Protein AF-A0A3C0GEP3-F1 (afdb_monomer)

Mean predicted aligned error: 6.8 Å

pLDDT: mean 82.11, std 10.71, range [42.28, 92.44]

Structure (mmCIF, N/CA/C/O backbone):
data_AF-A0A3C0GEP3-F1
#
_entry.id   AF-A0A3C0GEP3-F1
#
loop_
_atom_site.group_PDB
_atom_site.id
_atom_site.type_symbol
_atom_site.label_atom_id
_atom_site.label_alt_id
_atom_site.label_comp_id
_atom_site.label_asym_id
_atom_site.label_entity_id
_atom_site.label_seq_id
_atom_site.pdbx_PDB_ins_code
_atom_site.Cartn_x
_atom_site.Cartn_y
_atom_site.Cartn_z
_atom_site.occupancy
_atom_site.B_iso_or_equiv
_atom_site.auth_seq_id
_atom_site.auth_comp_id
_atom_site.auth_asym_id
_atom_site.auth_atom_id
_atom_site.pdbx_PDB_model_num
ATOM 1 N N . MET A 1 1 ? -18.956 12.389 15.949 1.00 42.28 1 MET A N 1
ATOM 2 C CA . MET A 1 1 ? -18.074 12.319 14.764 1.00 42.28 1 MET A CA 1
ATOM 3 C C . MET A 1 1 ? -17.324 10.997 14.810 1.00 42.28 1 MET A C 1
ATOM 5 O O . MET A 1 1 ? -16.637 10.760 15.799 1.00 42.28 1 MET A O 1
ATOM 9 N N . GLU A 1 2 ? -17.514 10.107 13.828 1.00 55.94 2 GLU A N 1
ATOM 10 C CA . GLU A 1 2 ? -16.732 8.864 13.735 1.00 55.94 2 GLU A CA 1
ATOM 11 C C . GLU A 1 2 ? -15.240 9.222 13.750 1.00 55.94 2 GLU A C 1
ATOM 13 O O . GLU A 1 2 ? -14.776 10.007 12.928 1.00 55.94 2 GLU A O 1
ATOM 18 N N . LYS A 1 3 ? -14.484 8.699 14.720 1.00 61.03 3 LYS A N 1
ATOM 19 C CA . LYS A 1 3 ? -13.032 8.886 14.765 1.00 61.03 3 LYS A CA 1
ATOM 20 C C . LYS A 1 3 ? -12.457 8.238 13.505 1.00 61.03 3 LYS A C 1
ATOM 22 O O . LYS A 1 3 ? -12.448 7.013 13.411 1.00 61.03 3 LYS A O 1
ATOM 27 N N . ASN A 1 4 ? -12.002 9.053 12.553 1.00 64.94 4 ASN A N 1
ATOM 28 C CA . ASN A 1 4 ? -11.289 8.580 11.371 1.00 64.94 4 ASN A CA 1
ATOM 29 C C . ASN A 1 4 ? -10.170 7.634 11.810 1.00 64.94 4 ASN A C 1
ATOM 31 O O . ASN A 1 4 ? -9.262 8.021 12.556 1.00 64.94 4 ASN A O 1
ATOM 35 N N . ASN A 1 5 ? -10.264 6.375 11.392 1.00 77.06 5 ASN A N 1
ATOM 36 C CA . ASN A 1 5 ? -9.285 5.380 11.768 1.00 77.06 5 ASN A CA 1
ATOM 37 C C . ASN A 1 5 ? -8.044 5.595 10.902 1.00 77.06 5 ASN A C 1
ATOM 39 O O . ASN A 1 5 ? -8.016 5.240 9.727 1.00 77.06 5 ASN A O 1
ATOM 43 N N . LYS A 1 6 ? -7.017 6.220 11.485 1.00 83.94 6 LYS A N 1
ATOM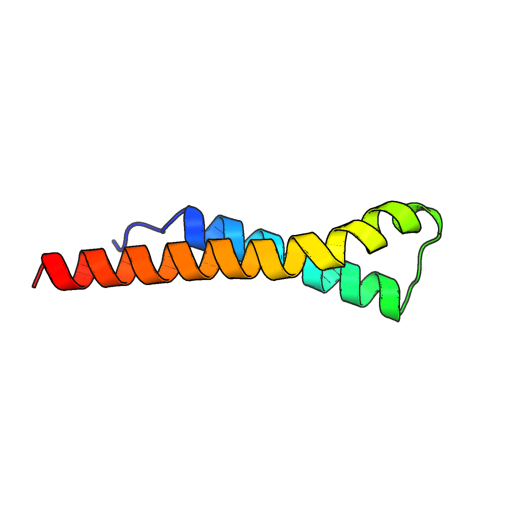 44 C CA . LYS A 1 6 ? -5.768 6.552 10.784 1.00 83.94 6 LYS A CA 1
ATOM 45 C C . LYS A 1 6 ? -5.157 5.332 10.080 1.00 83.94 6 LYS A C 1
ATOM 47 O O . LYS A 1 6 ? -4.581 5.495 9.015 1.00 83.94 6 LYS A O 1
ATOM 52 N N . LEU A 1 7 ? -5.335 4.127 10.635 1.00 85.56 7 LEU A N 1
ATOM 53 C CA . LEU A 1 7 ? -4.876 2.875 10.023 1.00 85.56 7 LEU A CA 1
ATOM 54 C C . LEU A 1 7 ? -5.585 2.557 8.700 1.00 85.56 7 LEU A C 1
ATOM 56 O O . LEU A 1 7 ? -4.914 2.200 7.739 1.00 85.56 7 LEU A O 1
ATOM 60 N N . GLU A 1 8 ? -6.910 2.726 8.633 1.00 86.25 8 GLU A N 1
ATOM 61 C CA . GLU A 1 8 ? -7.659 2.563 7.378 1.00 86.25 8 GLU A CA 1
ATOM 62 C C . GLU A 1 8 ? -7.151 3.544 6.326 1.00 86.25 8 GLU A C 1
ATOM 64 O O . GLU A 1 8 ? -6.874 3.148 5.201 1.00 86.25 8 GLU A O 1
ATOM 69 N N . ILE A 1 9 ? -6.974 4.814 6.695 1.00 89.12 9 ILE A N 1
ATOM 70 C CA . ILE A 1 9 ? -6.519 5.839 5.748 1.00 89.12 9 ILE A CA 1
ATOM 71 C C . ILE A 1 9 ? -5.115 5.510 5.230 1.00 89.12 9 ILE A C 1
ATOM 73 O O . ILE A 1 9 ? -4.883 5.575 4.028 1.00 89.12 9 ILE A O 1
ATOM 77 N N . ILE A 1 10 ? -4.192 5.110 6.109 1.00 89.94 10 ILE A N 1
ATOM 78 C CA . ILE A 1 10 ? -2.827 4.734 5.717 1.00 89.94 10 ILE A CA 1
ATOM 79 C C . ILE A 1 10 ? -2.844 3.526 4.774 1.00 89.94 10 ILE A C 1
ATOM 81 O O . ILE A 1 10 ? -2.213 3.570 3.719 1.00 89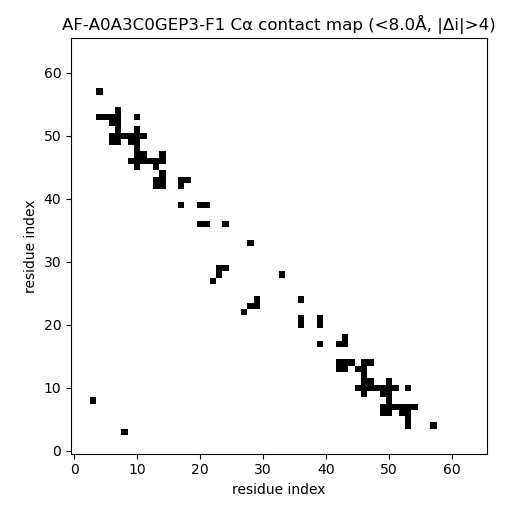.94 10 ILE A O 1
ATOM 85 N N . GLY A 1 11 ? -3.590 2.470 5.115 1.00 89.56 11 GLY A N 1
ATOM 86 C CA . GLY A 1 11 ? -3.716 1.290 4.260 1.00 89.56 11 GLY A CA 1
ATOM 87 C C . GLY A 1 11 ? -4.331 1.625 2.900 1.00 89.56 11 GLY A C 1
ATOM 88 O O . GLY A 1 11 ? -3.829 1.192 1.866 1.00 89.56 11 GLY A O 1
ATOM 89 N N . PHE A 1 12 ? -5.356 2.479 2.885 1.00 90.25 12 PHE A N 1
ATOM 90 C CA . PHE A 1 12 ? -5.996 2.940 1.656 1.00 90.25 12 PHE A CA 1
ATOM 91 C C . PHE A 1 12 ? -5.044 3.739 0.762 1.00 90.25 12 PHE A C 1
ATOM 93 O O . PHE A 1 12 ? -4.952 3.467 -0.432 1.00 90.25 12 PHE A O 1
ATOM 100 N N . VAL A 1 13 ? -4.285 4.678 1.330 1.00 92.00 13 VAL A N 1
ATOM 101 C CA . VAL A 1 13 ? -3.298 5.468 0.579 1.00 92.00 13 VAL A CA 1
ATOM 102 C C . VAL A 1 13 ? -2.221 4.566 -0.028 1.00 92.00 13 VAL A C 1
ATOM 104 O O . VAL A 1 13 ? -1.891 4.723 -1.202 1.00 92.00 13 VAL A O 1
ATOM 107 N N . LEU A 1 14 ? -1.721 3.583 0.727 1.00 91.12 14 LEU A N 1
ATOM 108 C CA . LEU A 1 14 ? -0.753 2.606 0.220 1.00 91.12 14 LEU A CA 1
ATOM 109 C C . LEU A 1 14 ? -1.318 1.784 -0.945 1.00 91.12 14 LEU A C 1
ATOM 111 O O . LEU A 1 14 ? -0.615 1.574 -1.933 1.00 91.12 14 LEU A O 1
ATOM 115 N N . MET A 1 15 ? -2.588 1.374 -0.873 1.00 91.94 15 MET A N 1
ATOM 116 C CA . MET A 1 15 ? -3.254 0.683 -1.981 1.00 91.94 15 MET A CA 1
ATOM 117 C C . MET A 1 15 ? -3.392 1.569 -3.221 1.00 91.94 15 MET A C 1
ATOM 119 O O . MET A 1 15 ? -3.107 1.105 -4.321 1.00 91.94 15 MET A O 1
ATOM 123 N N . VAL A 1 16 ? -3.789 2.838 -3.067 1.00 92.44 16 VAL A N 1
ATOM 124 C CA . VAL A 1 16 ? -3.933 3.774 -4.197 1.00 92.44 16 VAL A CA 1
ATOM 125 C C . VAL A 1 16 ? -2.589 4.002 -4.885 1.00 92.44 16 VAL A C 1
ATOM 127 O O . VAL A 1 16 ? -2.507 3.917 -6.109 1.00 92.44 16 VAL A O 1
ATOM 130 N N . ILE A 1 17 ? -1.526 4.235 -4.113 1.00 90.94 17 ILE A N 1
ATOM 131 C CA . ILE A 1 17 ? -0.173 4.405 -4.655 1.00 90.94 17 ILE A CA 1
ATOM 132 C C . ILE A 1 17 ? 0.270 3.122 -5.365 1.00 90.94 17 ILE A C 1
ATOM 134 O O . ILE A 1 17 ? 0.673 3.176 -6.524 1.00 90.94 17 ILE A O 1
ATOM 138 N N . GLY A 1 18 ? 0.136 1.960 -4.720 1.00 89.19 18 GLY A N 1
ATOM 139 C CA . GLY A 1 18 ? 0.482 0.676 -5.331 1.00 89.19 18 GLY A CA 1
ATOM 140 C C . GLY A 1 18 ? -0.265 0.431 -6.645 1.00 89.19 18 GLY A C 1
ATOM 141 O O . GLY A 1 18 ? 0.350 0.056 -7.640 1.00 89.19 18 GLY A O 1
ATOM 142 N N . ALA A 1 19 ? -1.568 0.719 -6.685 1.00 89.50 19 ALA A N 1
ATOM 143 C CA . ALA A 1 19 ? -2.394 0.566 -7.878 1.00 89.50 19 ALA A CA 1
ATOM 144 C C . ALA A 1 19 ? -1.982 1.518 -9.010 1.00 89.50 19 ALA A C 1
ATOM 146 O O . ALA A 1 19 ? -1.887 1.087 -10.158 1.00 89.50 19 ALA A O 1
ATOM 147 N N . LEU A 1 20 ? -1.693 2.788 -8.703 1.00 90.38 20 LEU A N 1
ATOM 148 C CA . LEU A 1 20 ? -1.225 3.763 -9.694 1.00 90.38 20 LEU A CA 1
ATOM 149 C C . LEU A 1 20 ? 0.104 3.339 -10.310 1.00 90.38 20 LEU A C 1
ATOM 151 O O . LEU A 1 20 ? 0.262 3.380 -11.531 1.00 90.38 20 LEU A O 1
ATOM 155 N N . PHE A 1 21 ? 1.049 2.891 -9.487 1.00 88.44 21 PHE A N 1
ATOM 156 C CA . PHE A 1 21 ? 2.320 2.424 -10.012 1.00 88.44 21 PHE A CA 1
ATOM 157 C C . PHE A 1 21 ? 2.185 1.092 -10.767 1.00 88.44 21 PHE A C 1
ATOM 159 O O . PHE A 1 21 ? 2.883 0.894 -11.758 1.00 88.44 21 PHE A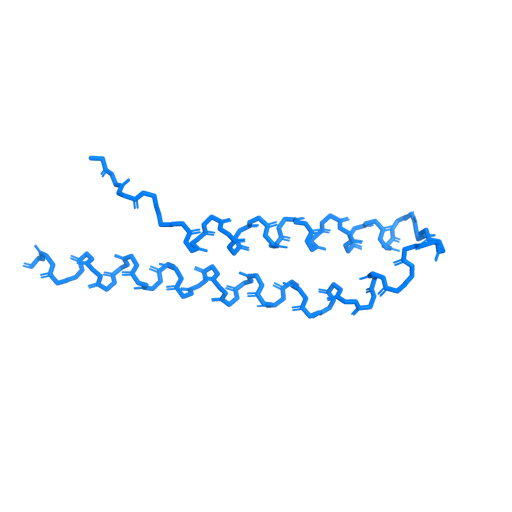 O 1
ATOM 166 N N . TRP A 1 22 ? 1.283 0.195 -10.359 1.00 87.06 22 TRP A N 1
ATOM 167 C CA . TRP A 1 22 ? 0.987 -1.024 -11.118 1.00 87.06 22 TRP A CA 1
ATOM 168 C C . TRP A 1 22 ? 0.422 -0.690 -12.505 1.00 87.06 22 TRP A C 1
ATOM 170 O O . TRP A 1 22 ? 0.860 -1.247 -13.513 1.00 87.06 22 TRP A O 1
ATOM 180 N N . LEU A 1 23 ? -0.487 0.289 -12.574 1.00 89.31 23 LEU A N 1
ATOM 181 C CA . LEU A 1 23 ? -1.016 0.810 -13.833 1.00 89.31 23 LEU A CA 1
ATOM 182 C C . LEU A 1 23 ? 0.099 1.428 -14.690 1.00 89.31 23 LEU A C 1
ATOM 184 O O . LEU A 1 23 ? 0.197 1.152 -15.883 1.00 89.31 23 LEU A O 1
ATOM 188 N N . SER A 1 24 ? 0.968 2.227 -14.070 1.00 88.31 24 SER A N 1
ATOM 189 C CA . SER A 1 24 ? 2.128 2.836 -14.724 1.00 88.31 24 SER A CA 1
ATOM 190 C C . SER A 1 24 ? 3.079 1.782 -15.297 1.00 88.31 24 SER A C 1
ATOM 1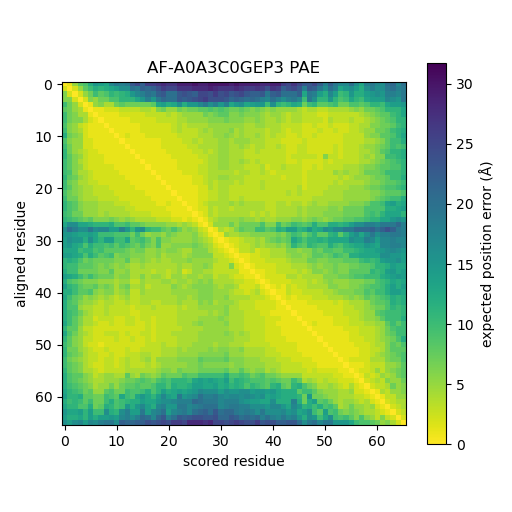92 O O . SER A 1 24 ? 3.438 1.888 -16.464 1.00 88.31 24 SER A O 1
ATOM 194 N N . LYS A 1 25 ? 3.407 0.721 -14.548 1.00 84.38 25 LYS A N 1
ATOM 195 C CA . LYS A 1 25 ? 4.215 -0.413 -15.032 1.00 84.38 25 LYS A CA 1
ATOM 196 C C . LYS A 1 25 ? 3.599 -1.056 -16.273 1.00 84.38 25 LYS A C 1
ATOM 198 O O . LYS A 1 25 ? 4.315 -1.412 -17.200 1.00 84.38 25 LYS A O 1
ATOM 203 N N . LYS A 1 26 ? 2.271 -1.212 -16.286 1.00 85.31 26 LYS A N 1
ATOM 204 C CA . LYS A 1 26 ? 1.541 -1.886 -17.366 1.00 85.31 26 LYS A CA 1
ATOM 205 C C . LYS A 1 26 ? 1.479 -1.072 -18.660 1.00 85.31 26 LYS A C 1
ATOM 207 O O . LYS A 1 26 ? 1.559 -1.665 -19.730 1.00 85.31 26 LYS A O 1
ATOM 212 N N . TYR A 1 27 ? 1.302 0.247 -18.572 1.00 87.75 27 TYR A N 1
ATOM 213 C CA . TYR A 1 27 ? 1.047 1.094 -19.748 1.00 87.75 27 TYR A CA 1
ATOM 214 C C . TYR A 1 27 ? 2.216 2.001 -20.144 1.00 87.75 27 TYR A C 1
ATOM 216 O O . TYR A 1 27 ? 2.314 2.392 -21.301 1.00 87.75 27 TYR A O 1
ATOM 224 N N . TYR A 1 28 ? 3.093 2.339 -19.202 1.00 82.69 28 TYR A N 1
ATOM 225 C CA . TYR A 1 28 ? 4.114 3.374 -19.358 1.00 82.69 28 TYR A CA 1
ATOM 226 C C . TYR A 1 28 ? 5.443 2.952 -18.734 1.00 82.69 28 TYR A C 1
ATOM 228 O O . TYR A 1 28 ? 6.102 3.800 -18.149 1.00 82.69 28 TYR A O 1
ATOM 236 N N . ALA A 1 29 ? 5.801 1.661 -18.789 1.00 72.69 29 ALA A N 1
ATOM 237 C CA . ALA A 1 29 ? 6.963 1.085 -18.104 1.00 72.69 29 ALA A CA 1
ATOM 238 C C . ALA A 1 29 ? 8.197 2.010 -18.156 1.00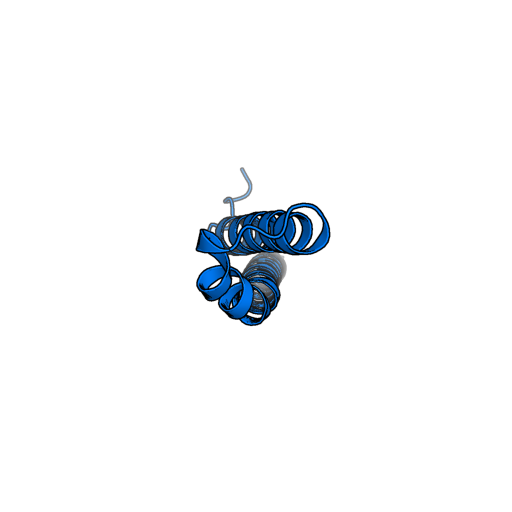 72.69 29 ALA A C 1
ATOM 240 O O . ALA A 1 29 ? 8.901 2.078 -19.161 1.00 72.69 29 ALA A O 1
ATOM 241 N N . VAL A 1 30 ? 8.435 2.744 -17.064 1.00 83.44 30 VAL A N 1
ATOM 242 C CA . VAL A 1 30 ? 9.543 3.694 -16.960 1.00 83.44 30 VAL A CA 1
ATOM 243 C C . VAL A 1 30 ? 10.751 2.951 -16.404 1.00 83.44 30 VAL A C 1
ATOM 245 O O . VAL A 1 30 ? 10.722 2.499 -15.260 1.00 83.44 30 VAL A O 1
ATOM 248 N N . GLU A 1 31 ? 11.831 2.848 -17.177 1.00 80.50 31 GLU A N 1
ATOM 249 C CA . GLU A 1 31 ? 13.044 2.117 -16.770 1.00 80.50 31 GLU A CA 1
ATOM 250 C C . GLU A 1 31 ? 13.627 2.621 -15.439 1.00 80.50 31 GLU A C 1
ATOM 252 O O . GLU A 1 31 ? 14.032 1.823 -14.595 1.00 80.50 31 GLU A O 1
ATOM 257 N N . ALA A 1 32 ? 13.574 3.934 -15.189 1.00 80.31 32 ALA A N 1
ATOM 258 C CA . ALA A 1 32 ? 14.032 4.541 -13.936 1.00 80.31 32 ALA A CA 1
ATOM 259 C C . ALA A 1 32 ? 13.255 4.063 -12.690 1.00 80.31 32 ALA A C 1
ATOM 261 O O . ALA A 1 32 ? 13.755 4.158 -1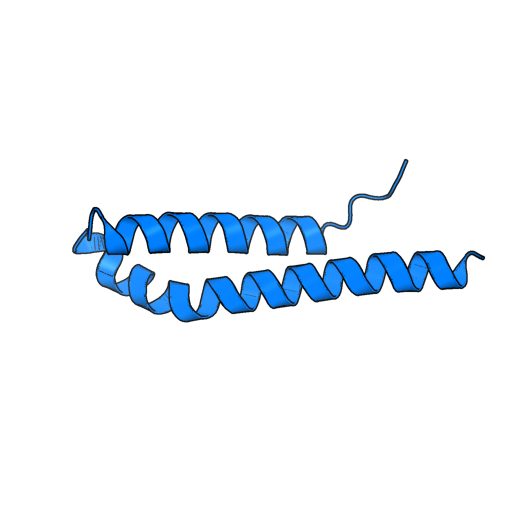1.570 1.00 80.31 32 ALA A O 1
ATOM 262 N N . LEU A 1 33 ? 12.039 3.539 -12.868 1.00 80.38 33 LEU A N 1
ATOM 263 C CA . LEU A 1 33 ? 11.181 3.030 -11.799 1.00 80.38 33 LEU A CA 1
ATOM 264 C C . LEU A 1 33 ? 11.188 1.503 -11.689 1.00 80.38 33 LEU A C 1
ATOM 266 O O . LEU A 1 33 ? 10.459 0.962 -10.860 1.00 80.38 33 LEU A O 1
ATOM 270 N N . ASN A 1 34 ? 12.029 0.798 -12.451 1.00 82.44 34 ASN A N 1
ATOM 271 C CA . ASN A 1 34 ? 12.037 -0.667 -12.489 1.00 82.44 34 ASN A CA 1
ATOM 272 C C . ASN A 1 34 ? 12.247 -1.305 -11.104 1.00 82.44 34 ASN A C 1
ATOM 274 O O . ASN A 1 34 ? 11.541 -2.240 -10.731 1.00 82.44 34 ASN A O 1
ATOM 278 N N . THR A 1 35 ? 13.137 -0.733 -10.287 1.00 83.94 35 THR A N 1
ATOM 279 C CA . THR A 1 35 ? 13.326 -1.162 -8.893 1.00 83.94 35 THR A CA 1
ATOM 280 C C . THR A 1 35 ? 12.035 -1.013 -8.092 1.00 83.94 35 THR A C 1
ATOM 282 O O . THR A 1 35 ? 11.603 -1.960 -7.443 1.00 83.94 35 THR A O 1
ATOM 285 N N . ILE A 1 36 ? 11.377 0.149 -8.173 1.00 83.50 36 ILE A N 1
ATOM 286 C CA . ILE A 1 36 ? 10.130 0.442 -7.447 1.00 83.50 36 ILE A CA 1
ATOM 287 C C . ILE A 1 36 ? 9.006 -0.487 -7.916 1.00 83.50 36 ILE A C 1
ATOM 289 O O . ILE A 1 36 ? 8.233 -0.977 -7.094 1.00 83.50 36 ILE A O 1
ATOM 293 N N . TYR A 1 37 ? 8.958 -0.808 -9.210 1.00 82.19 37 TYR A N 1
ATOM 294 C CA . TYR A 1 37 ? 7.987 -1.738 -9.773 1.00 82.19 37 TYR A CA 1
ATOM 295 C C . TYR A 1 37 ? 8.073 -3.162 -9.212 1.00 82.19 37 TYR A C 1
ATOM 297 O O . TYR A 1 37 ? 7.074 -3.879 -9.286 1.00 82.19 37 TYR A O 1
ATOM 305 N N . GLY A 1 38 ? 9.222 -3.574 -8.666 1.00 83.19 38 GLY A N 1
ATOM 306 C CA . GLY A 1 38 ? 9.367 -4.835 -7.932 1.00 83.19 38 GLY A CA 1
ATOM 307 C C . GLY A 1 38 ? 8.831 -4.768 -6.497 1.00 83.19 38 GLY A C 1
ATOM 308 O O . 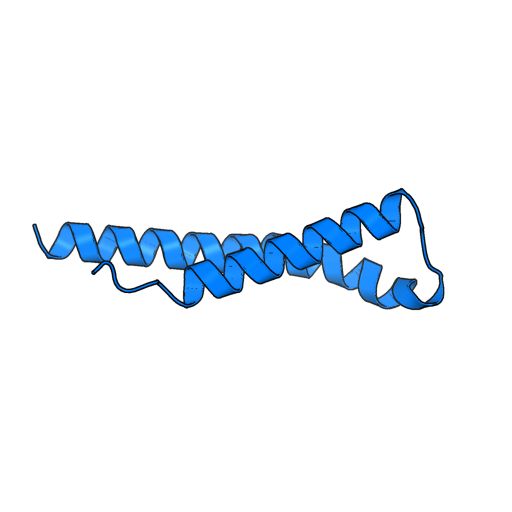GLY A 1 38 ? 8.291 -5.745 -5.989 1.00 83.19 38 GLY A O 1
ATOM 309 N N . TRP A 1 39 ? 8.905 -3.602 -5.848 1.00 85.69 39 TRP A N 1
ATOM 310 C CA . TRP A 1 39 ? 8.384 -3.410 -4.488 1.00 85.69 39 TRP A CA 1
ATOM 311 C C . TRP A 1 39 ? 6.857 -3.298 -4.437 1.00 85.69 39 TRP A C 1
ATOM 313 O O . TRP A 1 39 ? 6.254 -3.590 -3.405 1.00 85.69 39 TRP A O 1
ATOM 323 N N . ILE A 1 40 ? 6.205 -2.900 -5.533 1.00 84.12 40 ILE A N 1
ATOM 324 C CA . ILE A 1 40 ? 4.737 -2.767 -5.596 1.00 84.12 40 ILE A CA 1
ATOM 325 C C . ILE A 1 40 ? 4.028 -4.080 -5.309 1.00 84.12 40 ILE A C 1
ATOM 327 O O . ILE A 1 40 ? 3.014 -4.069 -4.611 1.00 84.12 40 ILE A O 1
ATOM 331 N N . ASP A 1 41 ? 4.578 -5.190 -5.800 1.00 81.69 41 ASP A N 1
ATOM 332 C CA . ASP A 1 41 ? 4.005 -6.521 -5.599 1.00 81.69 41 ASP A CA 1
ATOM 333 C C . ASP A 1 41 ? 3.924 -6.875 -4.097 1.00 81.69 41 ASP A C 1
ATOM 335 O O . ASP A 1 41 ? 3.111 -7.703 -3.696 1.00 81.69 41 ASP A O 1
ATOM 339 N N . ILE A 1 42 ? 4.695 -6.179 -3.250 1.00 86.69 42 ILE A N 1
ATOM 340 C CA . ILE A 1 42 ? 4.659 -6.265 -1.785 1.00 86.69 42 ILE A CA 1
ATOM 341 C C . ILE A 1 42 ? 3.785 -5.155 -1.179 1.00 86.69 42 ILE A C 1
ATOM 343 O O . ILE A 1 42 ? 2.982 -5.413 -0.284 1.00 86.69 42 ILE A O 1
ATOM 347 N N . ILE A 1 43 ? 3.915 -3.911 -1.653 1.00 86.94 43 ILE A N 1
ATOM 348 C CA . ILE A 1 43 ? 3.223 -2.735 -1.089 1.00 86.94 43 ILE A CA 1
ATOM 349 C C . ILE A 1 43 ? 1.701 -2.861 -1.201 1.00 86.94 43 ILE A C 1
ATOM 351 O O . ILE A 1 43 ? 0.985 -2.490 -0.272 1.00 86.94 43 ILE A O 1
ATOM 355 N N . LEU A 1 44 ? 1.201 -3.390 -2.317 1.00 85.00 44 LEU A N 1
ATOM 356 C CA . LEU A 1 44 ? -0.232 -3.509 -2.586 1.00 85.00 44 LEU A CA 1
ATOM 357 C C . LEU A 1 44 ? -0.933 -4.478 -1.607 1.00 85.00 44 LEU A C 1
ATOM 359 O O . LEU A 1 44 ? -1.874 -4.046 -0.932 1.00 85.00 44 LEU A O 1
ATOM 363 N N . PRO A 1 45 ? -0.469 -5.734 -1.427 1.00 88.94 45 PRO A N 1
ATOM 364 C CA . PRO A 1 45 ? -1.030 -6.622 -0.409 1.00 88.94 45 PRO A CA 1
ATOM 365 C C . PRO A 1 45 ? -0.789 -6.120 1.022 1.00 88.94 45 PRO A C 1
ATOM 367 O O . PRO A 1 45 ? -1.648 -6.311 1.885 1.00 88.94 45 PRO A O 1
ATOM 370 N N . LEU A 1 46 ? 0.320 -5.421 1.288 1.00 89.94 46 LEU A N 1
ATOM 371 C CA . LEU A 1 46 ? 0.584 -4.827 2.601 1.00 89.94 46 LEU A CA 1
ATOM 372 C C . LEU A 1 46 ? -0.418 -3.709 2.936 1.00 89.94 46 LEU A C 1
ATOM 374 O O . LEU A 1 46 ? -0.963 -3.669 4.040 1.00 89.94 46 LEU A O 1
ATOM 378 N N . GLY A 1 47 ? -0.705 -2.826 1.976 1.00 90.19 47 GLY A N 1
ATOM 379 C CA . GLY A 1 47 ? -1.716 -1.777 2.106 1.00 90.19 47 GLY A CA 1
ATOM 380 C C . GLY A 1 47 ? -3.108 -2.353 2.368 1.00 90.19 47 GLY A C 1
ATOM 381 O O . GLY A 1 47 ? -3.809 -1.874 3.263 1.00 90.19 47 GLY A O 1
ATOM 382 N N . LEU A 1 48 ? -3.466 -3.435 1.667 1.00 90.50 48 L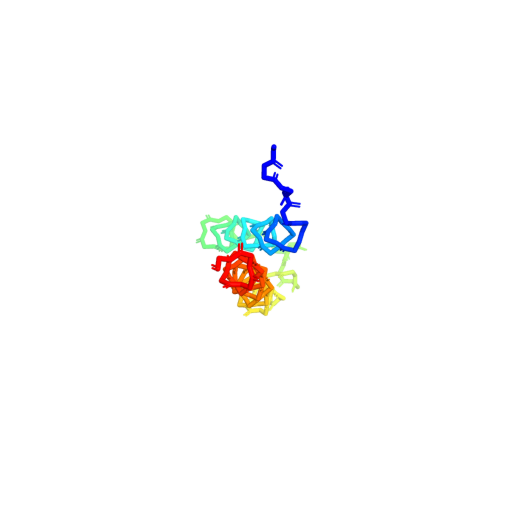EU A N 1
ATOM 383 C CA . LEU A 1 48 ? -4.722 -4.161 1.877 1.00 90.50 48 LEU A CA 1
ATOM 384 C C . LEU A 1 48 ? -4.808 -4.757 3.288 1.00 90.50 48 LEU A C 1
ATOM 386 O O . LEU A 1 48 ? -5.831 -4.606 3.956 1.00 90.50 48 LEU A O 1
ATOM 390 N N . ALA A 1 49 ? -3.732 -5.380 3.772 1.00 91.50 49 ALA A N 1
ATOM 391 C CA . ALA A 1 49 ? -3.678 -5.941 5.119 1.00 91.50 49 ALA A CA 1
ATOM 392 C C . ALA A 1 49 ? -3.837 -4.855 6.198 1.00 91.50 49 ALA A C 1
ATOM 394 O O . ALA A 1 49 ? -4.638 -5.007 7.121 1.00 91.50 49 ALA A O 1
ATOM 395 N N . ILE A 1 50 ? -3.129 -3.727 6.065 1.00 91.75 50 ILE A N 1
ATOM 396 C CA . ILE A 1 50 ? -3.222 -2.587 6.993 1.00 91.75 50 ILE A CA 1
ATOM 397 C C . ILE A 1 50 ? -4.639 -2.004 6.997 1.00 91.75 50 ILE A C 1
ATOM 399 O O . ILE A 1 50 ? -5.194 -1.730 8.066 1.00 91.75 50 ILE A O 1
ATOM 403 N N . TRP A 1 51 ? -5.241 -1.849 5.816 1.00 92.00 51 TRP A N 1
ATOM 404 C CA . TRP A 1 51 ? -6.610 -1.366 5.676 1.00 92.00 51 TRP A CA 1
ATOM 405 C C . TRP A 1 51 ? -7.614 -2.315 6.343 1.00 92.00 51 TRP A C 1
ATOM 407 O O . TRP A 1 51 ? -8.410 -1.872 7.171 1.00 92.00 51 TRP A O 1
ATOM 417 N N . ALA A 1 52 ? -7.515 -3.622 6.078 1.00 88.81 52 ALA A N 1
ATOM 418 C CA . ALA A 1 52 ? -8.384 -4.642 6.664 1.00 88.81 52 ALA A CA 1
ATOM 419 C C . ALA A 1 52 ? -8.272 -4.696 8.198 1.00 88.81 52 ALA A C 1
ATOM 421 O O . ALA A 1 52 ? -9.284 -4.778 8.895 1.00 88.81 52 ALA A O 1
ATOM 422 N N . ILE A 1 53 ? -7.059 -4.580 8.752 1.00 89.56 53 ILE A N 1
ATOM 423 C CA . ILE A 1 53 ? -6.842 -4.491 10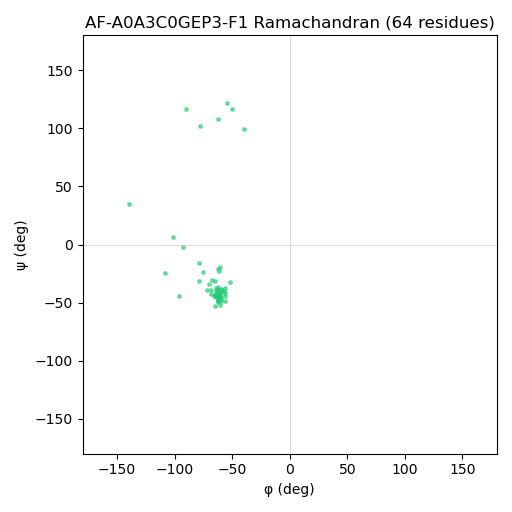.207 1.00 89.56 53 ILE A CA 1
ATOM 424 C C . ILE A 1 53 ? -7.498 -3.231 10.780 1.00 89.56 53 ILE A C 1
ATOM 426 O O . ILE A 1 53 ? -8.147 -3.286 11.830 1.00 89.56 53 ILE A O 1
ATOM 430 N N . GLY A 1 54 ? -7.355 -2.092 10.097 1.00 86.81 54 GLY A N 1
ATOM 431 C CA . GLY A 1 54 ? -8.042 -0.854 10.453 1.00 86.81 54 GLY A CA 1
ATOM 432 C C . GLY A 1 54 ? -9.561 -1.041 10.498 1.00 86.81 54 GLY A C 1
ATOM 433 O O . GLY A 1 54 ? -10.191 -0.702 11.504 1.00 86.81 54 GLY A O 1
ATOM 434 N N . TYR A 1 55 ? -10.131 -1.647 9.459 1.00 85.44 55 TYR A N 1
ATOM 435 C CA . TYR A 1 55 ? -11.562 -1.912 9.352 1.00 85.44 55 TYR A CA 1
ATOM 436 C C . TYR A 1 55 ? -12.063 -2.813 10.492 1.00 85.44 55 TYR A C 1
ATOM 438 O O . TYR A 1 55 ? -12.949 -2.423 11.256 1.00 85.44 55 TYR A O 1
ATOM 446 N N . MET A 1 56 ? -11.415 -3.964 10.710 1.00 85.94 56 MET A N 1
ATOM 447 C CA . MET A 1 56 ? -11.768 -4.903 11.784 1.00 85.94 56 MET A CA 1
ATOM 448 C C . MET A 1 56 ? -11.691 -4.260 13.174 1.00 85.94 56 MET A C 1
ATOM 450 O O . MET A 1 56 ? -12.552 -4.490 14.026 1.00 85.94 56 MET A O 1
ATOM 454 N N . LYS A 1 57 ? -10.687 -3.408 13.418 1.00 81.75 57 LYS A N 1
ATOM 455 C CA . LYS A 1 57 ? -10.564 -2.664 14.678 1.00 81.75 57 LYS A CA 1
ATOM 456 C C . LYS A 1 57 ? -11.726 -1.688 14.878 1.00 81.75 57 LYS A C 1
ATOM 458 O O . LYS A 1 57 ? -12.220 -1.570 16.000 1.00 81.75 57 LYS A O 1
ATOM 463 N N . LYS A 1 58 ? -12.178 -1.001 13.821 1.00 78.56 58 LYS A N 1
ATOM 464 C CA . LYS A 1 58 ? -13.343 -0.099 13.877 1.00 78.56 58 LYS A CA 1
ATOM 465 C C . LYS A 1 58 ? -14.609 -0.879 14.243 1.00 78.56 58 LYS A C 1
ATOM 467 O O . LYS A 1 58 ? -15.350 -0.451 15.128 1.00 78.56 58 LYS A O 1
ATOM 472 N N . GLU A 1 59 ? -14.832 -2.034 13.622 1.00 78.00 59 GLU A N 1
ATOM 473 C CA . GLU A 1 59 ? -16.004 -2.874 13.894 1.00 78.00 59 GLU A CA 1
ATOM 474 C C . GLU A 1 59 ? -15.987 -3.513 15.286 1.00 78.00 59 GLU A C 1
ATOM 476 O O . GLU A 1 59 ? -17.000 -3.499 15.987 1.00 78.00 59 GLU A O 1
ATOM 481 N N . GLY A 1 60 ? -14.836 -4.021 15.732 1.00 75.81 60 GLY A N 1
ATOM 482 C CA . GLY A 1 60 ? -14.684 -4.592 17.072 1.00 75.81 60 GLY A CA 1
ATOM 483 C C . GLY A 1 60 ? -14.938 -3.568 18.183 1.00 75.81 60 GLY A C 1
ATOM 484 O O . GLY A 1 60 ? -15.549 -3.895 19.201 1.00 75.81 60 GLY A O 1
ATOM 485 N N . LEU A 1 61 ? -14.534 -2.310 17.976 1.00 67.69 61 LEU A N 1
ATOM 486 C CA . LEU A 1 61 ? -14.842 -1.210 18.895 1.00 67.69 61 LEU A CA 1
ATOM 487 C C . LEU A 1 61 ? -16.335 -0.853 18.892 1.00 67.69 61 LEU A C 1
ATOM 489 O O . LEU A 1 61 ? -16.891 -0.622 19.962 1.00 67.69 61 LEU A O 1
ATOM 493 N N . LYS A 1 62 ? -16.999 -0.865 17.726 1.00 65.00 62 LYS A N 1
ATOM 494 C CA . LYS A 1 62 ? -18.455 -0.660 17.636 1.00 65.00 62 LYS A CA 1
ATOM 495 C C . LYS A 1 62 ? -19.243 -1.765 18.348 1.00 65.00 62 LYS A C 1
ATOM 497 O O . LYS A 1 62 ? -20.225 -1.457 19.011 1.00 65.00 62 LYS A O 1
ATOM 502 N N . LYS A 1 63 ? -18.806 -3.029 18.259 1.00 68.00 63 LYS A N 1
ATOM 503 C CA . LYS A 1 63 ? -19.447 -4.159 18.959 1.00 68.00 63 LYS A CA 1
ATOM 504 C C . LYS A 1 63 ? -19.306 -4.100 20.483 1.00 68.00 63 LYS A C 1
ATOM 506 O O . LYS A 1 63 ? -20.197 -4.579 21.160 1.00 68.00 63 LYS A O 1
ATOM 511 N N . LYS A 1 64 ? -18.222 -3.529 21.023 1.00 63.72 64 LYS A N 1
ATOM 512 C CA . LYS A 1 64 ? -18.024 -3.376 22.481 1.00 63.72 64 LYS A CA 1
ATOM 513 C C . LYS A 1 64 ? -18.793 -2.206 23.108 1.00 63.72 64 LYS A C 1
ATOM 515 O O . LYS A 1 64 ? -18.874 -2.137 24.327 1.00 63.72 64 LYS A O 1
ATOM 520 N N . GLN A 1 65 ? -19.278 -1.260 22.301 1.00 58.06 65 GLN A N 1
ATOM 521 C CA . GLN A 1 65 ? -20.058 -0.103 22.767 1.00 58.06 65 GLN A CA 1
ATOM 522 C C . GLN A 1 65 ? -21.575 -0.339 22.740 1.00 58.06 65 GLN A C 1
ATOM 524 O O . GLN A 1 65 ? -22.327 0.563 23.102 1.00 58.06 65 GLN A O 1
ATOM 529 N N . LYS A 1 66 ? -22.012 -1.511 22.275 1.00 51.97 66 LYS A N 1
ATOM 530 C CA . LYS A 1 66 ? -23.409 -1.922 22.170 1.00 51.97 66 LYS A CA 1
ATOM 531 C C . LYS A 1 66 ? -23.687 -3.015 23.191 1.00 51.97 66 LYS A C 1
ATOM 533 O O . LYS A 1 66 ? -24.826 -3.033 23.695 1.00 51.97 66 LYS A O 1
#

Secondary structure (DSSP, 8-state):
-----HHHHHHHHHHHHHHHHHHHHHHH--GGGHHHHHHHHHHHHHHHHHHHHHHHHHHHHHHHT-

Sequence (66 aa):
MEKNNKLEIIGFVLMVIGALFWLSKKYYAVEALNTIYGWIDIILPLGLAIWAIGYMKKEGLKKKQK

Foldseek 3Di:
DQDPQVQLVQLVVLQVVLVVVCVCCVPPNDPVCVVVVVCSVVSNVVSVVSNVVSVVVSVVVVVVVD

Solvent-accessible surface area (backbone atoms only — not comparable to full-atom values): 3612 Å² total; per-residue (Å²): 128,85,78,79,54,66,48,30,54,52,9,48,52,38,30,53,52,25,50,53,52,52,51,38,52,74,78,58,64,50,77,93,43,51,70,57,64,62,50,33,78,52,42,31,60,49,11,50,51,40,21,51,52,28,50,52,52,56,52,55,53,55,61,74,75,108

Nearest PDB structures (foldseek):
  2e9x-assembly1_A  TM=5.621E-01  e=6.167E+00  Homo sapiens
  8szz-assembly1_V  TM=5.468E-01  e=8.882E+00  synthetic construct

Radius of gyration: 15.47 Å; Cα contacts (8 Å, |Δi|>4): 53; chains: 1; bounding box: 37×19×42 Å